Protein AF-A0A379ACP4-F1 (afdb_monomer_lite)

Radius of gyration: 12.23 Å; chains: 1; bounding box: 32×28×25 Å

Organism: Enterobacter agglomerans (NCBI:txid549)

InterPro domains:
  IPR023210 NADP-dependent oxidoreductase domain [PF00248] (4-59)
  IPR036812 NAD(P)-dependent oxidoreductase domain superfamily [G3DSA:3.20.20.100] (1-60)
  IPR036812 NAD(P)-dependent oxidoreductase domain superfamily [SSF51430] (5-60)

Structure (mmCIF, N/CA/C/O backbone):
data_AF-A0A379ACP4-F1
#
_entry.id   AF-A0A379ACP4-F1
#
loop_
_atom_site.group_PDB
_atom_site.id
_atom_site.type_symbol
_atom_site.label_atom_id
_atom_site.label_alt_id
_atom_site.label_comp_id
_atom_site.label_asym_id
_atom_site.label_entity_id
_atom_site.label_seq_id
_atom_site.pdbx_PDB_ins_code
_atom_site.Cartn_x
_atom_site.Cartn_y
_atom_site.Cartn_z
_atom_site.occupancy
_atom_site.B_iso_or_equiv
_atom_site.auth_seq_id
_atom_site.auth_comp_id
_atom_site.auth_asym_id
_atom_site.auth_atom_id
_atom_site.pdbx_PDB_model_num
ATOM 1 N N . MET A 1 1 ? 17.021 12.891 2.329 1.00 42.12 1 MET A N 1
ATOM 2 C CA . MET A 1 1 ? 16.484 12.279 1.095 1.00 42.12 1 MET A CA 1
ATOM 3 C C . MET A 1 1 ? 15.129 12.915 0.789 1.00 42.12 1 MET A C 1
ATOM 5 O O . MET A 1 1 ? 14.162 12.598 1.465 1.00 42.12 1 MET A O 1
ATOM 9 N N . ARG A 1 2 ? 15.052 13.907 -0.112 1.00 38.41 2 ARG A N 1
ATOM 10 C CA . ARG A 1 2 ? 13.758 14.466 -0.553 1.00 38.41 2 ARG A CA 1
ATOM 11 C C . ARG A 1 2 ? 13.255 13.576 -1.688 1.00 38.41 2 ARG A C 1
ATOM 13 O O . ARG A 1 2 ? 13.755 13.678 -2.801 1.00 38.41 2 ARG A O 1
ATOM 20 N N . SER A 1 3 ? 12.354 12.650 -1.379 1.00 45.56 3 SER A N 1
ATOM 21 C CA . SER A 1 3 ? 11.757 11.746 -2.359 1.00 45.56 3 SER A CA 1
ATOM 22 C C . SER A 1 3 ? 10.877 12.540 -3.325 1.00 45.56 3 SER A C 1
ATOM 24 O O . SER A 1 3 ? 9.906 13.174 -2.920 1.00 45.56 3 SER A O 1
ATOM 26 N N . SER A 1 4 ? 11.194 12.477 -4.613 1.00 43.97 4 SER A N 1
ATOM 27 C CA . SER A 1 4 ? 10.406 13.021 -5.728 1.00 43.97 4 SER A CA 1
ATOM 28 C C . SER A 1 4 ? 9.061 12.300 -5.948 1.00 43.97 4 SER A C 1
ATOM 30 O O . SER A 1 4 ? 8.305 12.653 -6.851 1.00 43.97 4 SER A O 1
ATOM 32 N N . ALA A 1 5 ? 8.715 11.328 -5.100 1.00 57.25 5 ALA A N 1
ATOM 33 C CA . ALA A 1 5 ? 7.420 10.665 -5.072 1.00 57.25 5 ALA A CA 1
ATOM 34 C C . ALA A 1 5 ? 6.534 11.279 -3.976 1.00 57.25 5 ALA A C 1
ATOM 36 O O . ALA A 1 5 ? 6.729 11.050 -2.786 1.00 57.25 5 ALA A O 1
ATOM 37 N N . ASN A 1 6 ? 5.531 12.056 -4.382 1.00 65.31 6 ASN A N 1
ATOM 38 C CA . ASN A 1 6 ? 4.472 12.585 -3.517 1.00 65.31 6 ASN A CA 1
ATOM 39 C C . ASN A 1 6 ? 3.509 11.457 -3.064 1.00 65.31 6 ASN A C 1
ATOM 41 O O . ASN A 1 6 ? 2.345 11.434 -3.464 1.00 65.31 6 ASN A O 1
ATOM 45 N N . ARG A 1 7 ? 4.015 10.453 -2.333 1.00 76.50 7 ARG A N 1
ATOM 46 C CA . ARG A 1 7 ? 3.245 9.325 -1.778 1.00 76.50 7 ARG A CA 1
ATOM 47 C C . ARG A 1 7 ? 3.520 9.216 -0.280 1.00 76.50 7 ARG A C 1
ATOM 49 O O . ARG A 1 7 ? 4.668 9.308 0.151 1.00 76.50 7 ARG A O 1
ATOM 56 N N . LYS A 1 8 ? 2.472 9.005 0.522 1.00 85.56 8 LYS A N 1
ATOM 57 C CA . LYS A 1 8 ? 2.618 8.795 1.971 1.00 85.56 8 LYS A CA 1
ATOM 58 C C . LYS A 1 8 ? 3.309 7.455 2.253 1.00 85.56 8 LYS A C 1
ATOM 60 O O . LYS A 1 8 ? 3.122 6.492 1.515 1.00 85.56 8 LYS A O 1
ATOM 65 N N . LEU A 1 9 ? 4.031 7.353 3.370 1.00 87.50 9 LEU A N 1
ATOM 66 C CA . LEU A 1 9 ? 4.714 6.112 3.765 1.00 87.50 9 LEU A CA 1
ATOM 67 C C . LEU A 1 9 ? 3.751 4.917 3.879 1.00 87.50 9 LEU A C 1
ATOM 69 O O . LEU A 1 9 ? 4.043 3.844 3.366 1.00 87.50 9 LEU A O 1
ATOM 73 N N . ALA A 1 10 ? 2.576 5.117 4.484 1.00 87.06 10 ALA A N 1
ATOM 74 C CA . ALA A 1 10 ? 1.562 4.068 4.607 1.00 87.06 10 ALA A CA 1
ATOM 75 C C . ALA A 1 10 ? 1.086 3.558 3.235 1.00 87.06 10 ALA A C 1
ATOM 77 O O . ALA A 1 10 ? 1.010 2.356 3.012 1.00 87.06 10 ALA A O 1
ATOM 78 N N . GLN A 1 11 ? 0.852 4.466 2.283 1.00 90.69 11 GLN A N 1
ATOM 79 C CA . GLN A 1 11 ? 0.495 4.110 0.906 1.00 90.69 11 GLN A CA 1
ATOM 80 C C . GLN A 1 11 ? 1.608 3.319 0.218 1.00 90.69 11 GLN A C 1
ATOM 82 O O . GLN A 1 11 ? 1.330 2.357 -0.491 1.00 90.69 11 GLN A O 1
ATOM 87 N N . MET A 1 12 ? 2.866 3.715 0.430 1.00 91.56 12 MET A N 1
ATOM 88 C CA . MET A 1 12 ? 4.019 3.000 -0.110 1.00 91.56 12 MET A CA 1
ATOM 89 C C . MET A 1 12 ? 4.118 1.584 0.455 1.00 91.56 12 MET A C 1
ATOM 91 O O . MET A 1 12 ? 4.289 0.647 -0.315 1.00 91.56 12 MET A O 1
ATOM 95 N N . ALA A 1 13 ? 3.970 1.419 1.770 1.00 90.56 13 ALA A N 1
ATOM 96 C CA . ALA A 1 13 ? 4.040 0.112 2.416 1.00 90.56 13 ALA A CA 1
ATOM 97 C C . ALA A 1 13 ? 2.949 -0.838 1.898 1.00 90.56 13 ALA A C 1
ATOM 99 O O . ALA A 1 13 ? 3.240 -1.973 1.528 1.00 90.56 13 ALA A O 1
ATOM 100 N N . LEU A 1 14 ? 1.706 -0.362 1.793 1.00 92.44 14 LEU A N 1
ATOM 101 C CA . LEU A 1 14 ? 0.601 -1.179 1.291 1.00 92.44 14 LEU A CA 1
ATOM 102 C C . LEU A 1 14 ? 0.769 -1.538 -0.194 1.00 92.44 14 LEU A C 1
ATOM 104 O O . LEU A 1 14 ? 0.547 -2.685 -0.581 1.00 92.44 14 LEU A O 1
ATOM 108 N N . ALA A 1 15 ? 1.208 -0.585 -1.022 1.00 92.31 15 ALA A N 1
ATOM 109 C CA . ALA A 1 15 ? 1.517 -0.842 -2.427 1.00 92.31 15 ALA A CA 1
ATOM 110 C C . ALA A 1 15 ? 2.680 -1.832 -2.594 1.00 92.31 15 ALA A C 1
ATOM 112 O O . ALA A 1 15 ? 2.648 -2.644 -3.511 1.00 92.31 15 ALA A O 1
ATOM 113 N N . TRP A 1 16 ? 3.687 -1.783 -1.715 1.00 91.25 16 TRP A N 1
ATOM 114 C CA . TRP A 1 16 ? 4.831 -2.695 -1.746 1.00 91.25 16 TRP A CA 1
ATOM 115 C C . TRP A 1 16 ? 4.411 -4.134 -1.437 1.00 91.25 16 TRP A C 1
ATOM 117 O O . TRP A 1 16 ? 4.801 -5.043 -2.163 1.00 91.25 16 TRP A O 1
ATOM 127 N N . VAL A 1 17 ? 3.556 -4.339 -0.427 1.00 92.06 17 VAL A N 1
ATOM 128 C CA . VAL A 1 17 ? 3.017 -5.671 -0.091 1.00 92.06 17 VAL A CA 1
ATOM 129 C C . VAL A 1 17 ? 2.203 -6.247 -1.252 1.00 92.06 17 VAL A C 1
ATOM 131 O O . VAL A 1 17 ? 2.372 -7.407 -1.608 1.00 92.06 17 VAL A O 1
ATOM 134 N N . LEU A 1 18 ? 1.357 -5.425 -1.879 1.00 92.12 18 LEU A N 1
ATOM 135 C CA . LEU A 1 18 ? 0.523 -5.835 -3.015 1.00 92.12 18 LEU A CA 1
ATOM 136 C C . LEU A 1 18 ? 1.262 -5.841 -4.366 1.00 92.12 18 LEU A C 1
ATOM 138 O O . LEU A 1 18 ? 0.626 -6.057 -5.397 1.00 92.12 18 LEU A O 1
ATOM 142 N N . ARG A 1 19 ? 2.571 -5.557 -4.388 1.00 90.25 19 ARG A N 1
ATOM 143 C CA . ARG A 1 19 ? 3.405 -5.655 -5.597 1.00 90.25 19 ARG A CA 1
ATOM 144 C C . ARG A 1 19 ? 3.641 -7.109 -5.991 1.00 90.25 19 ARG A C 1
ATOM 146 O O . ARG A 1 19 ? 3.796 -7.404 -7.170 1.00 90.25 19 ARG A O 1
ATOM 153 N N . ASP A 1 20 ? 3.733 -7.991 -5.002 1.00 89.62 20 ASP A N 1
ATOM 154 C CA . ASP A 1 20 ? 3.897 -9.420 -5.225 1.00 89.62 20 ASP A CA 1
ATOM 155 C C . ASP A 1 20 ? 2.564 -10.007 -5.698 1.00 89.62 20 ASP A C 1
ATOM 157 O O . ASP A 1 20 ? 1.589 -10.027 -4.948 1.00 89.62 20 ASP A O 1
ATOM 161 N N . GLU A 1 21 ? 2.521 -10.499 -6.937 1.00 88.81 21 GLU A N 1
ATOM 162 C CA . GLU A 1 21 ? 1.314 -11.078 -7.543 1.00 88.81 21 GLU A CA 1
ATOM 163 C C . GLU A 1 21 ? 0.774 -12.293 -6.769 1.00 88.81 21 GLU A C 1
ATOM 165 O O . GLU A 1 21 ? -0.392 -12.661 -6.919 1.00 88.81 21 GLU A O 1
ATOM 170 N N . ARG A 1 22 ? 1.590 -12.904 -5.899 1.00 94.25 22 ARG A N 1
ATOM 171 C CA . ARG A 1 22 ? 1.170 -14.000 -5.012 1.00 94.25 22 ARG A CA 1
ATOM 172 C C . ARG A 1 22 ? 0.327 -13.512 -3.829 1.00 94.25 22 ARG A C 1
ATOM 174 O O . ARG A 1 22 ? -0.302 -14.329 -3.158 1.00 94.25 22 ARG A O 1
ATOM 181 N N . VAL A 1 23 ? 0.310 -12.207 -3.551 1.00 93.44 23 VAL A N 1
ATOM 182 C CA . VAL A 1 23 ? -0.436 -11.597 -2.445 1.00 93.44 23 VAL A CA 1
ATOM 183 C C . VAL A 1 23 ? -1.753 -11.025 -2.965 1.00 93.44 23 VAL A C 1
ATOM 185 O O . VAL A 1 23 ? -1.799 -9.985 -3.614 1.00 93.44 23 VAL A O 1
ATOM 188 N N . THR A 1 24 ? -2.864 -11.687 -2.641 1.00 93.56 24 THR A N 1
ATOM 189 C CA . THR A 1 24 ? -4.194 -11.291 -3.136 1.00 93.56 24 THR A CA 1
ATOM 190 C C . THR A 1 24 ? -4.746 -10.033 -2.458 1.00 93.56 24 THR A C 1
ATOM 192 O O . THR A 1 24 ? -5.483 -9.267 -3.076 1.00 93.56 24 THR A O 1
ATOM 195 N N . SER A 1 25 ? -4.444 -9.828 -1.173 1.00 93.31 25 SER A N 1
ATOM 196 C CA . SER A 1 25 ? -4.996 -8.725 -0.381 1.00 93.31 25 SER A CA 1
ATOM 197 C C . SER A 1 25 ? -4.102 -8.372 0.807 1.00 93.31 25 SER A C 1
ATOM 199 O O . SER A 1 25 ? -3.238 -9.152 1.205 1.00 93.31 25 SER A O 1
ATOM 201 N N . VAL A 1 26 ? -4.338 -7.196 1.387 1.00 93.19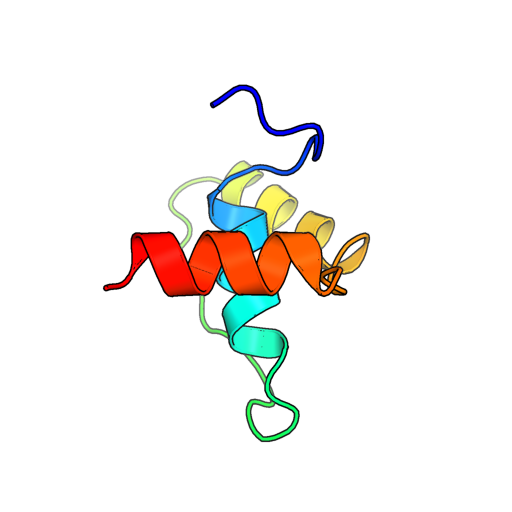 26 VAL A N 1
ATOM 202 C CA . VAL A 1 26 ? -3.667 -6.695 2.588 1.00 93.19 26 VAL A CA 1
ATOM 203 C C . VAL A 1 26 ? -4.716 -6.336 3.638 1.00 93.19 26 VAL A C 1
ATOM 205 O O . VAL A 1 26 ? -5.696 -5.652 3.346 1.00 93.19 26 VAL A O 1
ATOM 208 N N . LEU A 1 27 ? -4.518 -6.806 4.869 1.00 94.19 27 LEU A N 1
ATOM 209 C CA . LEU A 1 27 ? -5.369 -6.461 6.004 1.00 94.19 27 LEU A CA 1
ATOM 210 C C . LEU A 1 27 ? -4.817 -5.209 6.689 1.00 94.19 27 LEU A C 1
ATOM 212 O O . LEU A 1 27 ? -3.639 -5.170 7.043 1.00 94.19 27 LEU A O 1
ATOM 216 N N . ILE A 1 28 ? -5.666 -4.204 6.905 1.00 93.12 28 ILE A N 1
ATOM 217 C CA . ILE A 1 28 ? -5.288 -2.960 7.585 1.00 93.12 28 ILE A CA 1
ATOM 218 C C . ILE A 1 28 ? -6.093 -2.772 8.870 1.00 93.12 28 ILE A C 1
ATOM 220 O O . ILE A 1 28 ? -7.296 -3.023 8.907 1.00 93.12 28 ILE A O 1
ATOM 224 N N . GLY A 1 29 ? -5.428 -2.287 9.917 1.00 94.00 29 GLY A N 1
ATOM 225 C CA . GLY A 1 29 ? -6.089 -1.728 11.092 1.00 94.00 29 GLY A CA 1
ATOM 226 C C . GLY A 1 29 ? -6.235 -0.217 10.937 1.00 94.00 29 GLY A C 1
ATOM 227 O O . GLY A 1 29 ? -5.259 0.463 10.620 1.00 94.00 29 GLY A O 1
ATOM 228 N N . ALA A 1 30 ? -7.433 0.315 11.173 1.00 94.75 30 ALA A N 1
ATOM 229 C CA . ALA A 1 30 ? -7.698 1.750 11.135 1.00 94.75 30 ALA A CA 1
ATOM 230 C C . ALA A 1 30 ? -8.370 2.202 12.438 1.00 94.75 30 ALA A C 1
ATOM 232 O O . ALA A 1 30 ? -9.387 1.649 12.847 1.00 94.75 30 ALA A O 1
ATOM 233 N N . SER A 1 31 ? -7.804 3.223 13.079 1.00 95.62 31 SER A N 1
ATOM 234 C CA . SER A 1 31 ? -8.384 3.927 14.229 1.00 95.62 31 SER A CA 1
ATOM 235 C C . SER A 1 31 ? -9.109 5.217 13.833 1.00 95.62 31 SER A C 1
ATOM 237 O O . SER A 1 31 ? -9.808 5.808 14.653 1.00 95.62 31 SER A O 1
ATOM 239 N N . LYS A 1 32 ? -8.955 5.665 12.581 1.00 96.00 32 LYS A N 1
ATOM 240 C CA . LYS A 1 32 ? -9.660 6.813 11.995 1.00 96.00 32 LYS A CA 1
ATOM 241 C C . LYS A 1 32 ? -9.937 6.585 10.511 1.00 96.00 32 LYS A C 1
ATOM 243 O O . LYS A 1 32 ? -9.138 5.958 9.818 1.00 96.00 32 LYS A O 1
ATOM 248 N N . THR A 1 33 ? -11.023 7.166 10.009 1.00 95.62 33 THR A N 1
ATOM 249 C CA . THR A 1 33 ? -11.465 7.033 8.607 1.00 95.62 33 THR A CA 1
ATOM 250 C C . THR A 1 33 ? -10.400 7.461 7.599 1.00 95.62 33 THR A C 1
ATOM 252 O O . THR A 1 33 ? -10.173 6.752 6.628 1.00 95.62 33 THR A O 1
ATOM 255 N N . ALA A 1 34 ? -9.640 8.519 7.891 1.00 93.19 34 ALA A N 1
ATOM 256 C CA . ALA A 1 34 ? -8.559 8.992 7.023 1.00 93.19 34 ALA A CA 1
ATOM 257 C C . ALA A 1 34 ? -7.485 7.925 6.706 1.00 93.19 34 ALA A C 1
ATOM 259 O O . ALA A 1 34 ? -6.806 8.020 5.689 1.00 93.19 34 ALA A O 1
ATOM 260 N N . GLN A 1 35 ? -7.304 6.907 7.559 1.00 93.12 35 GLN A N 1
ATOM 261 C CA . GLN A 1 35 ? -6.383 5.796 7.273 1.00 93.12 35 GLN A CA 1
ATOM 262 C C . GLN A 1 35 ? -6.940 4.842 6.212 1.00 93.12 35 GLN A C 1
ATOM 264 O O . GLN A 1 35 ? -6.171 4.268 5.445 1.00 93.12 35 GLN A O 1
ATOM 269 N N . ILE A 1 36 ? -8.265 4.697 6.155 1.00 93.69 36 ILE A N 1
ATOM 270 C CA . ILE A 1 36 ? -8.956 3.945 5.106 1.00 93.69 36 ILE A CA 1
ATOM 271 C C . ILE A 1 36 ? -8.815 4.701 3.784 1.00 93.69 36 ILE A C 1
ATOM 273 O O . ILE A 1 36 ? -8.431 4.097 2.788 1.00 93.69 36 ILE A O 1
ATOM 277 N N . ASP A 1 37 ? -9.022 6.021 3.790 1.00 92.75 37 ASP A N 1
ATOM 278 C CA . ASP A 1 37 ? -8.835 6.860 2.598 1.00 92.75 37 ASP A CA 1
ATOM 279 C C . ASP A 1 37 ? -7.397 6.773 2.069 1.00 92.75 37 ASP A C 1
ATOM 281 O O . ASP A 1 37 ? -7.176 6.619 0.868 1.00 92.75 37 ASP A O 1
ATOM 285 N N . ASP A 1 38 ? -6.407 6.796 2.969 1.00 89.75 38 ASP A N 1
ATOM 286 C CA . ASP A 1 38 ? -5.002 6.621 2.603 1.00 89.75 38 ASP A CA 1
ATOM 287 C C . ASP A 1 38 ? -4.731 5.238 2.003 1.00 89.75 38 ASP A C 1
ATOM 289 O O . ASP A 1 38 ? -4.008 5.150 1.009 1.00 89.75 38 ASP A O 1
ATOM 293 N N . ALA A 1 39 ? -5.328 4.176 2.550 1.00 91.50 39 ALA A N 1
ATOM 294 C CA . ALA A 1 39 ? -5.231 2.840 1.974 1.00 91.50 39 ALA A CA 1
ATOM 295 C C . ALA A 1 39 ? -5.888 2.770 0.588 1.00 91.50 39 ALA A C 1
ATOM 297 O O . ALA A 1 39 ? -5.293 2.255 -0.347 1.00 91.50 39 ALA A O 1
ATOM 298 N N . VAL A 1 40 ? -7.066 3.352 0.382 1.00 91.94 40 VAL A N 1
ATOM 299 C CA . VAL A 1 40 ? -7.697 3.359 -0.950 1.00 91.94 40 VAL A CA 1
ATOM 300 C C . VAL A 1 40 ? -6.873 4.180 -1.951 1.00 91.94 40 VAL A C 1
ATOM 302 O O . VAL A 1 40 ? -6.648 3.743 -3.081 1.00 91.94 40 VAL A O 1
ATOM 305 N N . ALA A 1 41 ? -6.339 5.332 -1.540 1.00 90.81 41 ALA A N 1
ATOM 306 C CA . ALA A 1 41 ? -5.530 6.198 -2.396 1.00 90.81 41 ALA A CA 1
ATOM 307 C C . ALA A 1 41 ? -4.218 5.544 -2.878 1.00 90.81 41 ALA A C 1
ATOM 309 O O . ALA A 1 41 ? -3.695 5.931 -3.926 1.00 90.81 41 ALA A O 1
ATOM 310 N N . MET A 1 42 ? -3.703 4.519 -2.181 1.00 90.19 42 MET A N 1
ATOM 311 C CA . MET A 1 42 ? -2.531 3.751 -2.636 1.00 90.19 42 MET A CA 1
ATOM 312 C C . MET A 1 42 ? -2.747 3.132 -4.029 1.00 90.19 42 MET A C 1
ATOM 314 O O . MET A 1 42 ? -1.795 2.960 -4.791 1.00 90.19 42 MET A O 1
ATOM 318 N N . LEU A 1 43 ? -4.001 2.805 -4.372 1.00 87.75 43 LEU A N 1
ATOM 319 C CA . LEU A 1 43 ? -4.362 2.079 -5.587 1.00 87.75 43 LEU A CA 1
ATOM 320 C C . LEU A 1 43 ? -4.069 2.900 -6.846 1.00 87.75 43 LEU A C 1
ATOM 322 O O . LEU A 1 43 ? -3.801 2.322 -7.896 1.00 87.75 43 LEU A O 1
ATOM 326 N N . ALA A 1 44 ? -4.051 4.231 -6.727 1.00 87.69 44 ALA A N 1
ATOM 327 C CA . ALA A 1 44 ? -3.710 5.138 -7.818 1.00 87.69 44 ALA A CA 1
ATOM 328 C C . ALA A 1 44 ? -2.218 5.091 -8.200 1.00 87.69 44 ALA A C 1
ATOM 330 O O . ALA A 1 44 ? -1.856 5.491 -9.303 1.00 87.69 44 ALA A O 1
ATOM 331 N N . ARG A 1 45 ? -1.336 4.624 -7.301 1.00 83.75 45 ARG A N 1
ATOM 332 C CA . ARG A 1 45 ? 0.124 4.561 -7.510 1.00 83.75 45 ARG A CA 1
ATOM 333 C C . ARG A 1 45 ? 0.711 3.272 -6.930 1.00 83.75 45 ARG A C 1
ATOM 335 O O . ARG A 1 45 ? 1.537 3.314 -6.013 1.00 83.75 45 ARG A O 1
ATOM 342 N N . ARG A 1 46 ? 0.266 2.125 -7.457 1.00 84.69 46 ARG A N 1
ATOM 343 C CA . ARG A 1 46 ? 0.763 0.803 -7.033 1.00 84.69 46 ARG A CA 1
ATOM 344 C C . ARG A 1 46 ? 2.137 0.444 -7.589 1.00 84.69 46 ARG A C 1
ATOM 346 O O . ARG A 1 46 ? 2.876 -0.282 -6.939 1.00 84.69 46 ARG A O 1
ATOM 353 N N . GLN A 1 47 ? 2.451 0.912 -8.791 1.00 85.75 47 GLN A N 1
ATOM 354 C CA . GLN A 1 47 ? 3.698 0.566 -9.464 1.00 85.75 47 GLN A CA 1
ATOM 355 C C . GLN A 1 47 ? 4.868 1.342 -8.856 1.00 85.75 47 GLN A C 1
ATOM 357 O O . GLN A 1 47 ? 4.705 2.481 -8.415 1.00 85.75 47 GLN A O 1
ATOM 362 N N . PHE A 1 48 ? 6.027 0.695 -8.833 1.00 87.88 48 PHE A N 1
ATOM 363 C CA . PHE A 1 48 ? 7.295 1.273 -8.408 1.00 87.88 48 PHE A CA 1
ATOM 364 C C . PHE A 1 48 ? 8.221 1.310 -9.617 1.00 87.88 48 PHE A C 1
ATOM 366 O O . PHE A 1 48 ? 8.225 0.359 -10.400 1.00 87.88 48 PHE A O 1
ATOM 373 N N . SER A 1 49 ? 8.998 2.378 -9.769 1.00 88.81 49 SER A N 1
ATOM 374 C CA . SER A 1 49 ? 10.105 2.376 -10.727 1.00 88.81 49 SER A CA 1
ATOM 375 C C . SER A 1 49 ? 11.279 1.553 -10.199 1.00 88.81 49 SER A C 1
ATOM 377 O O . SER A 1 49 ? 11.457 1.412 -8.989 1.00 88.81 49 SER A O 1
ATOM 379 N N . ASP A 1 50 ? 12.149 1.089 -11.093 1.00 89.50 50 ASP A N 1
ATOM 380 C CA . ASP A 1 50 ? 13.361 0.348 -10.712 1.00 89.50 50 ASP A CA 1
ATOM 381 C C . ASP A 1 50 ? 14.251 1.141 -9.744 1.00 89.50 50 ASP A C 1
ATOM 383 O O . ASP A 1 50 ? 14.841 0.585 -8.821 1.00 89.50 50 ASP A O 1
ATOM 387 N N . SER A 1 51 ? 14.297 2.468 -9.898 1.00 89.38 51 SER A N 1
ATOM 388 C CA . SER A 1 51 ? 15.011 3.358 -8.979 1.00 89.38 51 SER A CA 1
ATOM 389 C C . SER A 1 51 ? 14.382 3.422 -7.585 1.00 89.38 51 SER A C 1
ATOM 391 O O . SER A 1 51 ? 15.109 3.493 -6.595 1.00 89.38 51 SER A O 1
ATOM 393 N N . GLU A 1 52 ? 13.049 3.390 -7.484 1.00 87.75 52 GLU A N 1
ATOM 394 C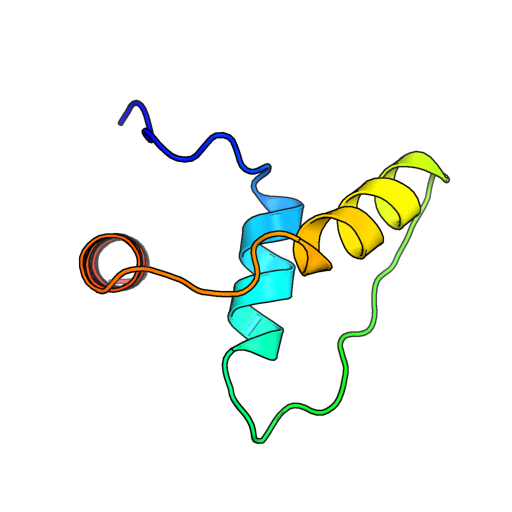 CA . GLU A 1 52 ? 12.354 3.327 -6.196 1.00 87.75 52 GLU A CA 1
ATOM 395 C C . GLU A 1 52 ? 12.585 1.973 -5.525 1.00 87.75 52 GLU A C 1
ATOM 397 O O . GLU A 1 52 ? 12.814 1.928 -4.319 1.00 87.75 52 GLU A O 1
ATOM 402 N N . LEU A 1 53 ? 12.567 0.886 -6.301 1.00 89.56 53 LEU A N 1
ATOM 403 C CA . LEU A 1 53 ? 12.856 -0.458 -5.805 1.00 89.56 53 LEU A CA 1
ATOM 404 C C . LEU A 1 53 ? 14.280 -0.559 -5.260 1.00 89.56 53 LEU A C 1
ATOM 406 O O . LEU A 1 53 ? 14.453 -0.934 -4.105 1.00 89.56 53 LEU A O 1
ATOM 410 N N . ALA A 1 54 ? 15.277 -0.115 -6.028 1.00 90.19 54 ALA A N 1
ATOM 411 C CA . ALA A 1 54 ? 16.670 -0.110 -5.590 1.00 90.19 54 ALA A CA 1
ATOM 412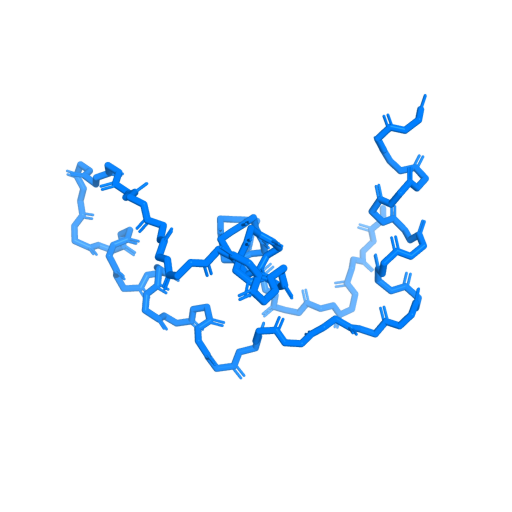 C C . ALA A 1 54 ? 16.882 0.732 -4.319 1.00 90.19 54 ALA A C 1
ATOM 414 O O . ALA A 1 54 ? 17.651 0.347 -3.440 1.00 90.19 54 ALA A O 1
ATOM 415 N N . ALA A 1 55 ? 16.186 1.868 -4.193 1.00 89.75 55 ALA A N 1
ATOM 416 C CA . ALA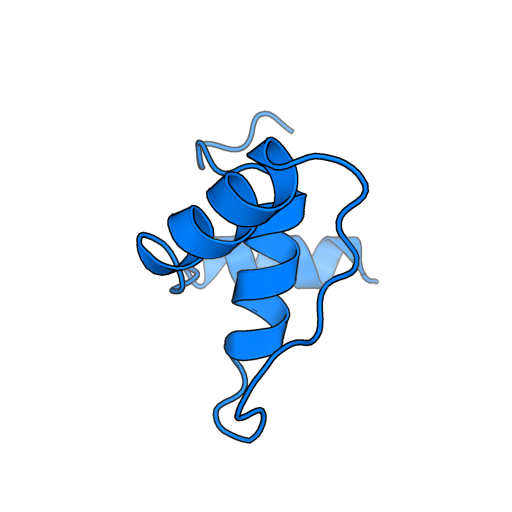 A 1 55 ? 16.254 2.701 -2.994 1.00 89.75 55 ALA A CA 1
ATOM 417 C C . ALA A 1 55 ? 15.610 2.033 -1.767 1.00 89.75 55 ALA A C 1
ATOM 419 O O . ALA A 1 55 ? 16.104 2.210 -0.655 1.00 89.75 55 ALA A O 1
ATOM 420 N N . ILE A 1 56 ? 14.517 1.285 -1.955 1.00 88.88 56 ILE A N 1
ATOM 421 C CA . ILE A 1 56 ? 13.876 0.512 -0.883 1.00 88.88 56 ILE A CA 1
ATOM 422 C C . ILE A 1 56 ? 14.785 -0.638 -0.449 1.00 88.88 56 ILE A C 1
ATOM 424 O O . ILE A 1 56 ? 15.016 -0.794 0.747 1.00 88.88 56 ILE A O 1
ATOM 428 N N . ASP A 1 57 ? 15.338 -1.391 -1.398 1.00 89.38 57 ASP A N 1
ATOM 429 C CA . ASP A 1 57 ? 16.220 -2.524 -1.106 1.00 89.38 57 ASP A CA 1
ATOM 430 C C . ASP A 1 57 ? 17.487 -2.065 -0.370 1.00 89.38 57 ASP A C 1
ATOM 432 O O . ASP A 1 57 ? 17.877 -2.665 0.628 1.00 89.38 57 ASP A O 1
ATOM 436 N N . ALA A 1 58 ? 18.075 -0.939 -0.784 1.00 92.00 58 ALA A N 1
ATOM 437 C CA . ALA A 1 58 ? 19.224 -0.342 -0.104 1.00 92.00 58 ALA A CA 1
ATOM 438 C C . ALA A 1 58 ? 18.915 0.168 1.315 1.00 92.00 58 ALA A C 1
ATOM 440 O O . ALA A 1 58 ? 19.831 0.295 2.118 1.00 92.00 58 ALA A O 1
ATOM 441 N N . ALA A 1 59 ? 17.657 0.499 1.622 1.00 87.50 59 ALA A N 1
ATOM 442 C CA . ALA A 1 59 ? 17.246 0.954 2.951 1.00 87.50 59 ALA A CA 1
ATOM 443 C C . ALA A 1 59 ? 16.876 -0.198 3.906 1.00 87.50 59 ALA A C 1
ATOM 445 O O . ALA A 1 59 ? 16.717 0.043 5.103 1.00 87.50 59 ALA A O 1
ATOM 446 N N . LEU A 1 60 ? 16.681 -1.413 3.381 1.00 85.56 60 LEU A N 1
ATOM 447 C CA . LEU A 1 60 ? 16.371 -2.627 4.147 1.00 85.56 60 LEU A CA 1
ATOM 448 C C . LEU A 1 60 ? 17.613 -3.489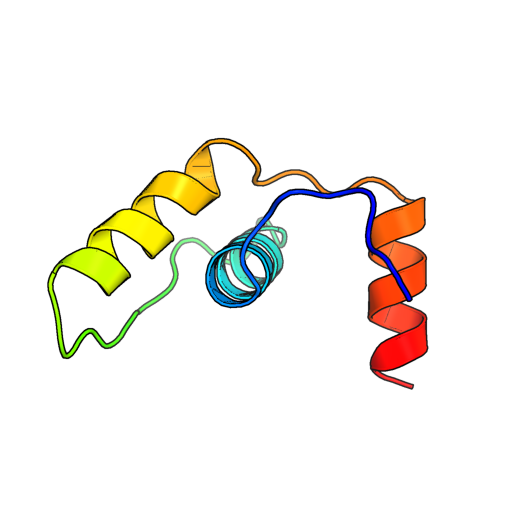 4.444 1.00 85.56 60 LEU A C 1
ATOM 450 O O . LEU A 1 60 ? 17.515 -4.415 5.250 1.00 85.56 60 LEU A O 1
ATOM 454 N N . LEU A 1 61 ? 18.740 -3.191 3.788 1.00 70.62 61 LEU A N 1
ATOM 455 C CA . LEU A 1 61 ? 20.080 -3.737 4.040 1.00 70.62 61 LEU A CA 1
ATOM 456 C C . LEU A 1 61 ? 20.812 -2.931 5.121 1.00 70.62 61 LEU A C 1
ATOM 458 O O . LEU A 1 61 ? 21.531 -3.574 5.917 1.00 70.62 61 LEU A O 1
#

Secondary structure (DSSP, 8-state):
---S----HHHHHHHHHTTSTT--------SSHHHHHHHHHGGGG----HHHHHHHHHHH-

Foldseek 3Di:
DPDPDPADPLLVVLLVQVVPVVDPHDDDDDPDVVSVVSVVVSVVPSDDDPVRVVVVVVVVD

Sequence (61 aa):
MRSSANRKLAQMALAWVLRDERVTSVLIGASKTAQIDDAVAMLARRQFSDSELAAIDAALL

pLDDT: mean 85.99, std 13.3, range [38.41, 96.0]

=== Feature glossary ===
The record interleaves many kinds of information about one protein. Here is each kind framed as the question it answers.

Q: What are the backbone torsion angles?
A: φ (phi) and ψ (psi) are the two rotatable backbone dihedrals per residue: φ is the C(i-1)–N–Cα–C torsion, ψ is the N–Cα–C–N(i+1) torsion, both in degrees on (−180°, 180°]. α-helical residues cluster near (−60°, −45°); β-strand residues near (−120°, +130°). A Ramachandran plot is simply a scatter of (φ, ψ) for every residue.

Q: What is the amino-acid chain?
A: This is the polypeptide sequence — one letter per residue, N-terminus first. Length ranges from a few dozen residues for small domains to over a thousand for large multi-domain proteins.

Q: How mobile is each atom in the crystal?
A: For experimental (PDB) structures, the B-factor (temperature factor) quantifies the positional spread of each atom in the crystal — a combination of thermal vibration and static disorder — in units of Å². High B-factors mark flexible loops or poorly resolved regions; low B-factors mark the rigid, well-ordered core.

Q: Are the domains correctly placed relative to each other?
A: Predicted Aligned Error (PAE) is an AlphaFold confidence matrix: entry (i, j) is the expected error in the position of residue j, in ångströms, when the prediction is superimposed on the true structure at residue i. Low PAE within a block of residues means that block is internally rigid and well-predicted; high PAE between two blocks means their relative placement is uncertain even if each block individually is confident.

Q: How confident is the AlphaFold model at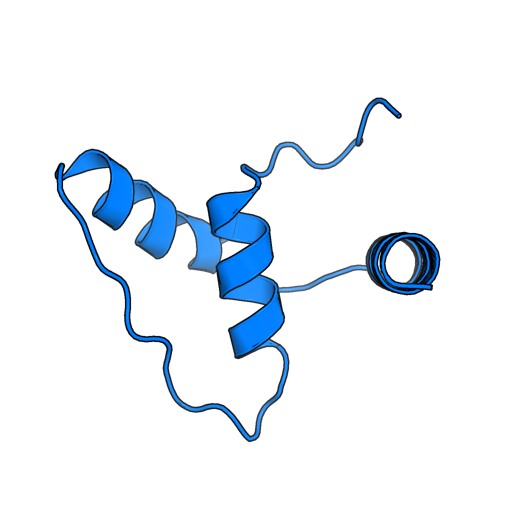 each residue?
A: pLDDT is the predicted lDDT-Cα score: AlphaFold's confidence that the local environment of each residue (all inter-atomic distances within 15 Å) is correctly placed. It is a per-residue number between 0 and 100, with higher meaning more reliable.

Q: What family and function is it annotated with?
A: Functional annotations link the protein to curated databases. InterPro entries identify conserved domains and families by matching the sequence against member-database signatures (Pfam, PROSITE, CDD, …). Gene Ontology (GO) terms describe molecular function, biological process, and cellular component in a controlled vocabulary. CATH places the structure in a hierarchical fold classification (Class/Architecture/Topology/Homologous-superfamily). The organism is the source species.

Q: How big and how compact is the whole molecule?
A: Three whole-structure scalars: the radius of gyration (RMS distance of Cα from centroid, in Å), the count of Cα–Cα contacts (pairs closer than 8 Å and separated by more than four residues in sequence — i.e. tertiary, not local, contacts), and the bounding-box dimensions. Together they distinguish compact globular folds from extended fibres or disordered chains.

Q: What known structures does this most resemble?
A: The Foldseek neighbor list gives the closest experimentally determined structures in the PDB, ranked by structural alignment. TM-score near 1 means near-identical fold; near 0.3 means only rough topology match. This is how one finds what a novel AlphaFold prediction most resembles in the solved-structure universe.

Q: Which residues are buried vs exposed?
A: SASA measures how much of the protein is reachable by solvent. It is computed by rolling a water-sized probe over the atomic surface and summing the exposed area (Å²). Per-residue SASA distinguishes core (buried, low SASA) from surface (exposed, high SASA) residues; total SASA is a whole-molecule size measure.

Q: Which residues are in helices, strands, or loops?
A: Eight-state secondary structure (DSSP): H is the canonical α-helix, G the tighter 3₁₀-helix, I the wider π-helix; E/B are β-structure, T and S are turns and bends, and '-' is everything else. DSSP derives these from the pattern of main-chain N–H···O=C hydrogen bonds, not from the sequence.

Q: Where is each backbone atom in 3D?
A: Structure coordinates are given as an mmCIF _atom_site loop: one row per atom with element, residue name, chain id, sequence number, and x/y/z position in Å. Only the four main-chain atoms per residue are included here; side chains are omitted to keep the record compact.

Q: What if only a Cα trace is available?
A: Three-state secondary structure (P-SEA) collapses the eight DSSP classes into helix (a), strand (b), and coil (c). P-SEA assigns these from Cα geometry alone — distances and angles — without requiring backbone oxygens, so it works on any Cα trace.

Q: What do the rendered images show?
A: The six renders are orthographic views along the three Cartesian axes in both directions. Representation (cartoon, sticks, or surface) and color scheme (sequence-rainbow or by-chain) vary across proteins so the training set covers all the common visualization conventions.

Q: What does the local fold look like, residue by residue?
A: Foldseek's 3Di representation compresses backbone geometry into a per-residue letter drawn from a learned twenty-state alphabet. It captures the tertiary interaction pattern around each residue — which residues are packed against it in space, regardless of where they are in sequence.

Q: What do the diagnostic plots show?
A: The contact map is a binary N×N matrix image: pixel (i, j) is dark where Cα_i and Cα_j are within 8 Å and |i−j|>4. Because the |i−j|>4 filter removes local helical contacts, off-diagonal stripes parallel to the main diagonal indicate parallel β-sheets; stripes perpendicular to it indicate antiparallel β-sheets. The Ramachandran plot scatters every residue's (φ, ψ) pair against the sterically allowed regions. The PAE heatmap renders the predicted-aligned-error matrix.